Protein AF-A0A8J3BUH8-F1 (afdb_monomer_lite)

Organism: NCBI:txid53372

Radius of gyration: 22.73 Å; chains: 1; bounding box: 64×34×74 Å

Foldseek 3Di:
DDDPPPPPLPDVPPPPLLPVLVVLLVLQLVLLLLLLLPVVPAQLDDPDDPPPPPWFDALDAADPDDPVRSVVSNVVSNVSNVVSVVVVVVCCVVVVDPPLLCLQSVLSSVLSSLNSVLSNQRSGGHHPDSVSNVCSVPPSVVSSVVSNVSSVVSVVVVVVVSDPPPPDDDPPDD

Sequence (174 aa):
MHRDTGFVGLRPGGGRRAAWLVPVAVLLLVAVPVAVWGLVGDLSTYHGAEGDSLGPDRMYPPLDVSPQAARRWVTAAALAAPAAALALLWAVVTSRLDGRWLFVLLPLAAAGALAGFGHRVVTAGVIGANIGGGMVMLVLLPVACLLVAGALTTAAVLLLRGLPSRRSRPLRGP

Structure (mmCIF, N/CA/C/O backbone):
data_AF-A0A8J3BUH8-F1
#
_entry.id   AF-A0A8J3BUH8-F1
#
loop_
_atom_site.group_PDB
_atom_site.id
_atom_site.type_symbol
_atom_site.label_atom_id
_atom_site.label_alt_id
_atom_site.label_comp_id
_atom_site.label_asym_id
_atom_site.label_entity_id
_atom_site.label_seq_id
_atom_site.pdbx_PDB_ins_code
_atom_site.Cartn_x
_atom_site.Cartn_y
_atom_site.Cartn_z
_atom_site.occupancy
_atom_site.B_iso_or_equiv
_atom_site.auth_seq_id
_atom_site.auth_comp_id
_atom_site.auth_asym_id
_atom_site.auth_atom_id
_atom_site.pdbx_PDB_model_num
ATOM 1 N N . MET A 1 1 ? -6.334 -2.270 42.403 1.00 44.62 1 MET A N 1
ATOM 2 C CA . MET A 1 1 ? -6.271 -1.255 41.328 1.00 44.62 1 MET A CA 1
ATOM 3 C C . MET A 1 1 ? -6.537 -1.967 40.000 1.00 44.62 1 MET A C 1
ATOM 5 O O . MET A 1 1 ? -5.619 -2.465 39.364 1.00 44.62 1 MET A O 1
ATOM 9 N N . HIS A 1 2 ? -7.813 -2.167 39.670 1.00 42.81 2 HIS A N 1
ATOM 10 C CA . HIS A 1 2 ? -8.259 -2.997 38.548 1.00 42.81 2 HIS A CA 1
ATOM 11 C C . HIS A 1 2 ? -8.515 -2.060 37.361 1.00 42.81 2 HIS A C 1
ATOM 13 O O . HIS A 1 2 ? -9.436 -1.250 37.403 1.00 42.81 2 HIS A O 1
ATOM 19 N N . ARG A 1 3 ? -7.629 -2.066 36.357 1.00 50.34 3 ARG A N 1
ATOM 20 C CA . ARG A 1 3 ? -7.847 -1.306 35.120 1.00 50.34 3 ARG A CA 1
ATOM 21 C C . ARG A 1 3 ? -8.874 -2.060 34.285 1.00 50.34 3 ARG A C 1
ATOM 23 O O . ARG A 1 3 ? -8.517 -3.001 33.578 1.00 50.34 3 ARG A O 1
ATOM 30 N N . ASP A 1 4 ? -10.118 -1.603 34.354 1.00 44.22 4 ASP A N 1
ATOM 31 C CA . ASP A 1 4 ? -11.131 -1.860 33.337 1.00 44.22 4 ASP A CA 1
ATOM 32 C C . ASP A 1 4 ? -10.624 -1.305 32.002 1.00 44.22 4 ASP A C 1
ATOM 34 O O . ASP A 1 4 ? -10.820 -0.144 31.643 1.00 44.22 4 ASP A O 1
ATOM 38 N N . THR A 1 5 ? -9.921 -2.150 31.253 1.00 47.44 5 THR A N 1
ATOM 39 C CA . THR A 1 5 ? -9.655 -1.925 29.834 1.00 47.44 5 THR A CA 1
ATOM 40 C C . THR A 1 5 ? -10.931 -2.285 29.093 1.00 47.44 5 THR A C 1
ATOM 42 O O . THR A 1 5 ? -11.067 -3.357 28.510 1.00 47.44 5 THR A O 1
ATOM 45 N N . GLY A 1 6 ? -11.911 -1.385 29.201 1.00 39.69 6 GLY A N 1
ATOM 46 C CA . GLY A 1 6 ? -13.162 -1.451 28.466 1.00 39.69 6 GLY A CA 1
ATOM 47 C C . GLY A 1 6 ? -12.854 -1.637 26.989 1.00 39.69 6 GLY A C 1
ATOM 48 O O . GLY A 1 6 ? -12.445 -0.707 26.298 1.00 39.69 6 GLY A O 1
ATOM 49 N N . PHE A 1 7 ? -13.018 -2.872 26.531 1.00 49.09 7 PHE A N 1
ATOM 50 C CA . PHE A 1 7 ? -12.864 -3.262 25.146 1.00 49.09 7 PHE A CA 1
ATOM 51 C C . PHE A 1 7 ? -13.970 -2.546 24.370 1.00 49.09 7 PHE A C 1
ATOM 53 O O . PHE A 1 7 ? -15.126 -2.975 24.359 1.00 49.09 7 PHE A O 1
ATOM 60 N N . VAL A 1 8 ? -13.640 -1.419 23.738 1.00 53.25 8 VAL A N 1
ATOM 61 C CA . VAL A 1 8 ? -14.502 -0.804 22.725 1.00 53.25 8 VAL A CA 1
ATOM 62 C C . VAL A 1 8 ? -14.335 -1.627 21.448 1.00 53.25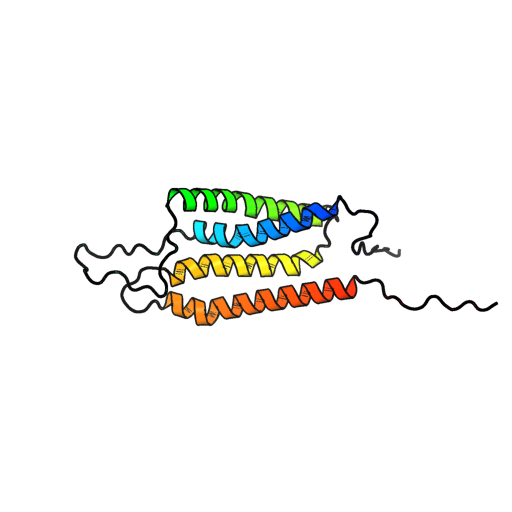 8 VAL A C 1
ATOM 64 O O . VAL A 1 8 ? -13.816 -1.172 20.435 1.00 53.25 8 VAL A O 1
ATOM 67 N N . GLY A 1 9 ? -14.789 -2.881 21.505 1.00 47.53 9 GLY A N 1
ATOM 68 C CA . GLY A 1 9 ? -15.297 -3.537 20.313 1.00 47.53 9 GLY A CA 1
ATOM 69 C C . GLY A 1 9 ? -16.425 -2.653 19.803 1.00 47.53 9 GLY A C 1
ATOM 70 O O . GLY A 1 9 ? -17.295 -2.296 20.595 1.00 47.53 9 GLY A O 1
ATOM 71 N N . LEU A 1 10 ? -16.318 -2.221 18.543 1.00 51.56 10 LEU A N 1
ATOM 72 C CA . LEU A 1 10 ? -17.258 -1.386 17.784 1.00 51.56 10 LEU A CA 1
ATOM 73 C C . LEU A 1 10 ? -18.650 -1.314 18.440 1.00 51.56 10 LEU A C 1
ATOM 75 O O . LEU A 1 10 ? -19.545 -2.097 18.126 1.00 51.56 10 LEU A O 1
ATOM 79 N N . ARG A 1 11 ? -18.825 -0.401 19.409 1.00 44.34 11 ARG A N 1
ATOM 80 C CA . ARG A 1 11 ? -20.088 -0.279 20.142 1.00 44.34 11 ARG A CA 1
ATOM 81 C C . ARG A 1 11 ? -21.130 0.244 19.147 1.00 44.34 11 ARG A C 1
ATOM 83 O O . ARG A 1 11 ? -20.905 1.323 18.589 1.00 44.34 11 ARG A O 1
ATOM 90 N N . PRO A 1 12 ? -22.287 -0.422 18.975 1.00 43.44 12 PRO A N 1
ATOM 91 C CA . PRO A 1 12 ? -23.315 -0.016 18.008 1.00 43.44 12 PRO A CA 1
ATOM 92 C C . PRO A 1 12 ? -23.942 1.374 18.248 1.00 43.44 12 PRO A C 1
ATOM 94 O O . PRO A 1 12 ? -24.787 1.800 17.474 1.00 43.44 12 PRO A O 1
ATOM 97 N N . GLY A 1 13 ? -23.538 2.105 19.295 1.00 42.12 13 GLY A N 1
ATOM 98 C CA . GLY A 1 13 ? -24.031 3.450 19.623 1.00 42.12 13 GLY A CA 1
ATOM 99 C C . GLY A 1 13 ? -23.153 4.624 19.157 1.00 42.12 13 GLY A C 1
ATOM 100 O O . GLY A 1 13 ? -23.522 5.769 19.393 1.00 42.12 13 GLY A O 1
ATOM 101 N N . GLY A 1 14 ? -21.997 4.384 18.518 1.00 45.03 14 GLY A N 1
ATOM 102 C CA . GLY A 1 14 ? -21.031 5.428 18.104 1.00 45.03 14 GLY A CA 1
ATOM 103 C C . GLY A 1 14 ? -20.884 5.633 16.586 1.00 45.03 14 GLY A C 1
ATOM 104 O O . GLY A 1 14 ? -19.891 6.210 16.136 1.00 45.03 14 GLY A O 1
ATOM 105 N N . GLY A 1 15 ? -21.842 5.135 15.795 1.00 49.09 15 GLY A N 1
ATOM 106 C CA . GLY A 1 15 ? -21.681 4.748 14.383 1.00 49.09 15 GLY A CA 1
ATOM 107 C C . GLY A 1 15 ? -21.122 5.783 13.396 1.00 49.09 15 GLY A C 1
ATOM 108 O O . GLY A 1 15 ? -20.566 5.390 12.378 1.00 49.09 15 GLY A O 1
ATOM 109 N N . ARG A 1 16 ? -21.176 7.091 13.681 1.00 56.38 16 ARG A N 1
ATOM 110 C CA . ARG A 1 16 ? -20.623 8.121 12.772 1.00 56.38 16 ARG A CA 1
ATOM 111 C C . ARG A 1 16 ? -19.133 8.407 12.988 1.00 56.38 16 ARG A C 1
ATOM 113 O O . ARG A 1 16 ? -18.462 8.844 12.061 1.00 56.38 16 ARG A O 1
ATOM 120 N N . ARG A 1 17 ? -18.591 8.157 14.189 1.00 58.50 17 ARG A N 1
ATOM 121 C CA . ARG A 1 17 ? -17.205 8.541 14.535 1.00 58.50 17 ARG A CA 1
ATOM 122 C C . ARG A 1 17 ? -16.144 7.548 14.062 1.00 58.50 17 ARG A C 1
ATOM 124 O O . ARG A 1 17 ? -14.990 7.944 13.969 1.00 58.50 17 ARG A O 1
ATOM 131 N N . ALA A 1 18 ? -16.519 6.306 13.755 1.00 67.81 18 ALA A N 1
ATOM 132 C CA . ALA A 1 18 ? -15.610 5.281 13.229 1.00 67.81 18 ALA A CA 1
ATOM 133 C C . ALA A 1 18 ? -15.779 5.036 11.718 1.00 67.81 18 ALA A C 1
ATOM 135 O O . ALA A 1 18 ? -14.889 4.475 11.089 1.00 67.81 18 ALA A O 1
ATOM 136 N N . ALA A 1 19 ? -16.886 5.493 11.117 1.00 79.94 19 ALA A N 1
ATOM 137 C CA . ALA A 1 19 ? -17.186 5.258 9.704 1.00 79.94 19 ALA A CA 1
ATOM 138 C C . ALA A 1 19 ? -16.147 5.868 8.747 1.00 79.94 19 ALA A C 1
ATOM 140 O O . ALA A 1 19 ? -15.902 5.306 7.688 1.00 79.94 19 ALA A O 1
ATOM 141 N N . TRP A 1 20 ? -15.497 6.976 9.128 1.00 86.69 20 TRP A N 1
ATOM 142 C CA . TRP A 1 20 ? -14.451 7.611 8.317 1.00 86.69 20 TRP A CA 1
ATOM 143 C C . TRP A 1 20 ? -13.110 6.856 8.341 1.00 86.69 20 TRP A C 1
ATOM 145 O O . TRP A 1 20 ? -12.289 7.064 7.455 1.00 86.69 20 TRP A O 1
ATOM 155 N N . LEU A 1 21 ? -12.876 5.952 9.301 1.00 92.06 21 LEU A N 1
ATOM 156 C CA . LEU A 1 21 ? -11.610 5.209 9.392 1.00 92.06 21 LEU A CA 1
ATOM 157 C C . LEU A 1 21 ? -11.459 4.184 8.267 1.00 92.06 21 LEU A C 1
ATOM 159 O O . LEU A 1 21 ? -10.355 3.962 7.780 1.00 92.06 21 LEU A O 1
ATOM 163 N N . VAL A 1 22 ? -12.569 3.585 7.831 1.00 93.44 22 VAL A N 1
ATOM 164 C CA . VAL A 1 22 ? -12.584 2.613 6.732 1.00 93.44 22 VAL A CA 1
ATOM 165 C C . VAL A 1 22 ? -12.115 3.239 5.413 1.00 93.44 22 VAL A C 1
ATOM 167 O O . VAL A 1 22 ? -11.144 2.730 4.855 1.00 93.44 22 VAL A O 1
ATOM 170 N N . PRO A 1 23 ? -12.704 4.343 4.907 1.00 95.94 23 PRO A N 1
ATOM 171 C CA . PRO A 1 23 ? -12.224 4.958 3.676 1.00 95.94 23 PRO A CA 1
ATOM 172 C C . PRO A 1 23 ? -10.792 5.492 3.803 1.00 95.94 23 PRO A C 1
ATOM 174 O O . PRO A 1 23 ? -10.069 5.461 2.816 1.00 95.94 23 PRO A O 1
ATOM 177 N N . VAL A 1 24 ? -10.337 5.910 4.992 1.00 96.88 24 VAL A N 1
ATOM 178 C CA . VAL A 1 24 ? -8.927 6.297 5.201 1.00 96.88 24 VAL A CA 1
ATOM 179 C C . VAL A 1 24 ? -7.987 5.095 5.107 1.00 96.88 24 VAL A C 1
ATOM 181 O O . VAL A 1 24 ? -6.942 5.190 4.468 1.00 96.88 24 VAL A O 1
ATOM 184 N N . ALA A 1 25 ? -8.352 3.954 5.693 1.00 96.69 25 ALA A N 1
ATOM 185 C CA . ALA A 1 25 ? -7.589 2.720 5.539 1.00 96.69 25 ALA A CA 1
ATOM 186 C C . ALA A 1 25 ? -7.536 2.282 4.069 1.00 96.69 25 ALA A C 1
ATOM 188 O O . ALA A 1 25 ? -6.458 1.992 3.560 1.00 96.69 25 ALA A O 1
ATOM 189 N N . VAL A 1 26 ? -8.668 2.307 3.360 1.00 97.50 26 VAL A N 1
ATOM 190 C CA . VAL A 1 26 ? -8.716 2.010 1.919 1.00 97.50 26 VAL A CA 1
ATOM 191 C C . VAL A 1 26 ? -7.831 2.976 1.132 1.00 97.50 26 VAL A C 1
ATOM 193 O O . VAL A 1 26 ? -7.037 2.533 0.305 1.00 97.50 26 VAL A O 1
ATOM 196 N N . LEU A 1 27 ? -7.911 4.278 1.420 1.00 98.06 27 LEU A N 1
ATOM 197 C CA . LEU A 1 27 ? -7.081 5.291 0.776 1.00 98.06 27 LEU A CA 1
ATOM 198 C C . LEU A 1 27 ? -5.591 5.001 0.971 1.00 98.06 27 LEU A C 1
ATOM 200 O O . LEU A 1 27 ? -4.845 5.068 0.001 1.00 98.06 27 LEU A O 1
ATOM 204 N N . LEU A 1 28 ? -5.164 4.631 2.184 1.00 98.38 28 LEU A N 1
ATOM 205 C CA . LEU A 1 28 ? -3.781 4.227 2.445 1.00 98.38 28 LEU A CA 1
ATOM 206 C C . LEU A 1 28 ? -3.381 3.033 1.565 1.00 98.38 28 LEU A C 1
ATOM 208 O O . LEU A 1 28 ? -2.361 3.091 0.881 1.00 98.38 28 LEU A O 1
ATOM 212 N N . LEU A 1 29 ? -4.189 1.970 1.559 1.00 98.06 29 LEU A N 1
ATOM 213 C CA . LEU A 1 29 ? -3.875 0.729 0.842 1.00 98.06 29 LEU A CA 1
ATOM 214 C C . LEU A 1 29 ? -3.817 0.909 -0.680 1.00 98.06 29 LEU A C 1
ATOM 216 O O . LEU A 1 29 ? -3.037 0.228 -1.339 1.00 98.06 29 LEU A O 1
ATOM 220 N N . VAL A 1 30 ? -4.600 1.838 -1.234 1.00 98.19 30 VAL A N 1
ATOM 221 C CA . VAL A 1 30 ? -4.570 2.178 -2.665 1.00 98.19 30 VAL A CA 1
ATOM 222 C C . VAL A 1 30 ? -3.448 3.167 -2.991 1.00 98.19 30 VAL A C 1
ATOM 224 O O . VAL A 1 30 ? -2.798 3.043 -4.027 1.00 98.19 30 VAL A O 1
ATOM 227 N N . ALA A 1 31 ? -3.187 4.146 -2.123 1.00 98.38 31 ALA A N 1
ATOM 228 C CA . ALA A 1 31 ? -2.194 5.183 -2.385 1.00 98.38 31 ALA A CA 1
ATOM 229 C C . ALA A 1 31 ? -0.756 4.658 -2.281 1.00 98.38 31 ALA A C 1
ATOM 231 O O . ALA A 1 31 ? 0.087 5.044 -3.085 1.00 98.38 31 ALA A O 1
ATOM 232 N N . VAL A 1 32 ? -0.460 3.767 -1.332 1.00 98.62 32 VAL A N 1
ATOM 233 C CA . VAL A 1 32 ? 0.901 3.245 -1.116 1.00 98.62 32 VAL A CA 1
ATOM 234 C C . VAL A 1 32 ? 1.526 2.596 -2.364 1.00 98.62 32 VAL A C 1
ATOM 236 O O . VAL A 1 32 ? 2.622 3.025 -2.729 1.00 98.62 32 VAL A O 1
ATOM 239 N N . PRO A 1 33 ? 0.894 1.626 -3.060 1.00 98.38 33 PRO A N 1
ATOM 240 C CA . PRO A 1 33 ? 1.486 1.037 -4.263 1.00 98.38 33 PRO A CA 1
ATOM 241 C C . PRO A 1 33 ? 1.778 2.087 -5.340 1.00 98.38 33 PRO A C 1
ATOM 243 O O . PRO A 1 33 ? 2.846 2.056 -5.946 1.00 98.38 33 PRO A O 1
ATOM 246 N N . VAL A 1 34 ? 0.876 3.053 -5.542 1.00 98.12 34 VAL A N 1
ATOM 247 C CA . VAL A 1 34 ? 1.041 4.122 -6.543 1.00 98.12 34 VAL A CA 1
ATOM 248 C C . VAL A 1 34 ? 2.154 5.096 -6.146 1.00 98.12 34 VAL A C 1
ATOM 250 O O . VAL A 1 34 ? 2.960 5.488 -6.990 1.00 98.12 34 VAL A O 1
ATOM 253 N N . ALA A 1 35 ? 2.236 5.467 -4.868 1.00 98.12 35 ALA A N 1
ATOM 254 C CA . ALA A 1 35 ? 3.279 6.347 -4.352 1.00 98.12 35 ALA A CA 1
ATOM 255 C C . ALA A 1 35 ? 4.664 5.703 -4.492 1.00 98.12 35 ALA A C 1
ATOM 257 O O . ALA A 1 35 ? 5.588 6.350 -4.977 1.00 98.12 35 ALA A O 1
ATOM 258 N N . VAL A 1 36 ? 4.799 4.420 -4.139 1.00 98.12 36 VAL A N 1
ATOM 259 C CA . VAL A 1 36 ? 6.059 3.677 -4.290 1.00 98.12 36 VAL A CA 1
ATOM 260 C C . VAL A 1 36 ? 6.412 3.486 -5.764 1.00 98.12 36 VAL A C 1
ATOM 262 O O . VAL A 1 36 ? 7.551 3.730 -6.149 1.00 98.12 36 VAL A O 1
ATOM 265 N N . TRP A 1 37 ? 5.440 3.138 -6.610 1.00 97.38 37 TRP A N 1
ATOM 266 C CA . TRP A 1 37 ? 5.634 3.059 -8.061 1.00 97.38 37 TRP A CA 1
ATOM 267 C C . TRP A 1 37 ? 6.132 4.385 -8.655 1.00 97.38 37 TRP A C 1
ATOM 269 O O . TRP A 1 37 ? 6.983 4.393 -9.547 1.00 97.38 37 TRP A O 1
ATOM 279 N N . GLY A 1 38 ? 5.622 5.515 -8.165 1.00 95.94 38 GLY A N 1
ATOM 280 C CA . GLY A 1 38 ? 6.083 6.846 -8.550 1.00 95.94 38 GLY A CA 1
ATOM 281 C C . GLY A 1 38 ? 7.476 7.182 -8.020 1.00 95.94 38 GLY A C 1
ATOM 282 O O . GLY A 1 38 ? 8.291 7.705 -8.773 1.00 95.94 38 GLY A O 1
ATOM 283 N N . LEU A 1 39 ?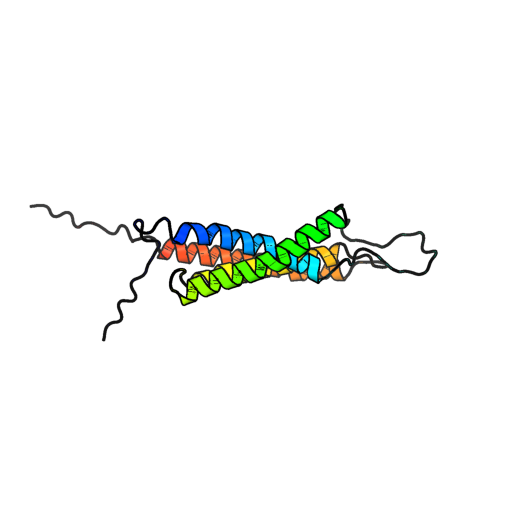 7.755 6.845 -6.758 1.00 96.69 39 LEU A N 1
ATOM 284 C CA . LEU A 1 39 ? 9.032 7.104 -6.085 1.00 96.69 39 LEU A CA 1
ATOM 285 C C . LEU A 1 39 ? 10.197 6.345 -6.727 1.00 96.69 39 LEU A C 1
ATOM 287 O O . LEU A 1 39 ? 11.286 6.894 -6.848 1.00 96.69 39 LEU A O 1
ATOM 291 N N . VAL A 1 40 ? 9.963 5.099 -7.148 1.00 96.44 40 VAL A N 1
ATOM 292 C CA . VAL A 1 40 ? 10.960 4.298 -7.878 1.00 96.44 40 VAL A CA 1
ATOM 293 C C . VAL A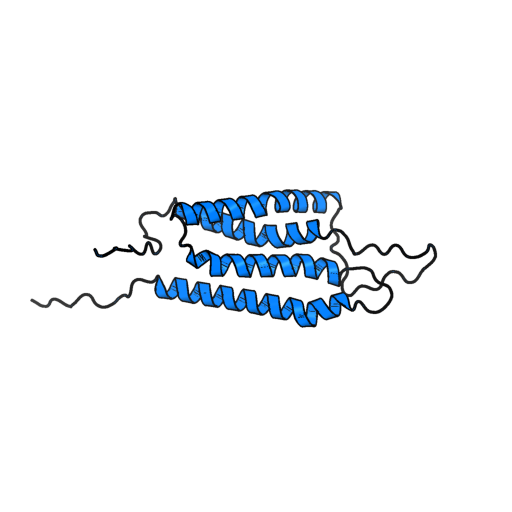 1 40 ? 11.274 4.913 -9.248 1.00 96.44 40 VAL A C 1
ATOM 295 O O . VAL A 1 40 ? 12.392 4.776 -9.734 1.00 96.44 40 VAL A O 1
ATOM 298 N N . GLY A 1 41 ? 10.316 5.624 -9.850 1.00 92.25 41 GLY A N 1
ATOM 299 C CA . GLY A 1 41 ? 10.486 6.254 -11.156 1.00 92.25 41 GLY A CA 1
ATOM 300 C C . GLY A 1 41 ? 10.373 5.272 -12.322 1.00 92.25 41 GLY A C 1
ATOM 301 O O . GLY A 1 41 ? 10.081 4.089 -12.149 1.00 92.25 41 GLY A O 1
ATOM 302 N N . ASP A 1 42 ? 10.535 5.785 -13.540 1.00 90.31 42 ASP A N 1
ATOM 303 C CA . ASP A 1 42 ? 10.465 4.968 -14.748 1.00 90.31 42 ASP A CA 1
ATOM 304 C C . ASP A 1 42 ? 11.774 4.210 -14.985 1.00 90.31 42 ASP A C 1
ATOM 306 O O . ASP A 1 42 ? 12.829 4.815 -15.135 1.00 90.31 42 ASP A O 1
ATOM 310 N N . LEU A 1 43 ? 11.681 2.880 -15.011 1.00 88.44 43 LEU A N 1
ATOM 311 C CA . LEU A 1 43 ? 12.788 1.970 -15.315 1.00 88.44 43 LEU A CA 1
ATOM 312 C C . LEU A 1 43 ? 12.638 1.329 -16.705 1.00 88.44 43 LEU A C 1
ATOM 314 O O . LEU A 1 43 ? 13.464 0.511 -17.102 1.00 88.44 43 LEU A O 1
ATOM 318 N N . SER A 1 44 ? 11.555 1.630 -17.428 1.00 84.00 44 SER A N 1
ATOM 319 C CA . SER A 1 44 ? 11.207 0.964 -18.691 1.00 84.00 44 SER A CA 1
ATOM 320 C C . SER A 1 44 ? 11.979 1.498 -19.902 1.00 84.00 44 SER A C 1
ATOM 322 O O . SER A 1 44 ? 12.028 0.833 -20.948 1.00 84.00 44 SER A O 1
ATOM 324 N N . THR A 1 45 ? 12.588 2.679 -19.759 1.00 77.25 45 THR A N 1
ATOM 325 C CA . THR A 1 45 ? 13.468 3.305 -20.745 1.00 77.25 45 THR A CA 1
ATOM 326 C C . THR A 1 45 ? 14.887 2.776 -20.583 1.00 77.25 45 THR A C 1
ATOM 328 O O . THR A 1 45 ? 15.557 3.041 -19.588 1.00 77.25 45 THR A O 1
ATOM 331 N N . TYR A 1 46 ? 15.352 2.039 -21.584 1.00 68.81 46 TYR A N 1
ATOM 332 C CA . TYR A 1 46 ? 16.741 1.621 -21.687 1.00 68.81 46 TYR A CA 1
ATOM 333 C C . TYR A 1 46 ? 17.524 2.664 -22.498 1.00 68.81 46 TYR A C 1
ATOM 335 O O . TYR A 1 46 ? 17.145 2.972 -23.626 1.00 68.81 46 TYR A O 1
ATOM 343 N N . HIS A 1 47 ? 18.597 3.217 -21.925 1.00 62.09 47 HIS A N 1
ATOM 344 C CA . HIS A 1 47 ? 19.493 4.182 -22.581 1.00 62.09 47 HIS A CA 1
ATOM 345 C C . HIS A 1 47 ? 20.752 3.485 -23.123 1.00 62.09 47 HIS A C 1
ATOM 347 O O . HIS A 1 47 ? 21.872 3.819 -22.740 1.00 62.09 47 HIS A O 1
ATOM 353 N N . GLY A 1 48 ? 20.566 2.460 -23.955 1.00 59.75 48 GLY A N 1
ATOM 354 C CA . GLY A 1 48 ? 21.668 1.825 -24.682 1.00 59.75 48 GLY A CA 1
ATOM 355 C C . GLY A 1 48 ? 22.257 2.720 -25.764 1.00 59.75 48 GLY A C 1
ATOM 356 O O . GLY A 1 48 ? 21.674 3.746 -26.114 1.00 59.75 48 GLY A O 1
ATOM 357 N N . ALA A 1 49 ? 23.414 2.317 -26.295 1.00 56.09 49 ALA A N 1
ATOM 358 C CA . ALA A 1 49 ? 24.087 3.019 -27.383 1.00 56.09 49 ALA A CA 1
ATOM 359 C C . ALA A 1 49 ? 23.138 3.231 -28.578 1.00 56.09 49 ALA A C 1
ATOM 361 O O . ALA A 1 49 ? 22.407 2.318 -28.971 1.00 56.09 49 ALA A O 1
ATOM 362 N N . GLU A 1 50 ? 23.152 4.442 -29.146 1.00 50.66 50 GLU A N 1
ATOM 363 C CA . GLU A 1 50 ? 22.408 4.784 -30.361 1.00 50.66 50 GLU A CA 1
ATOM 364 C C . GLU A 1 50 ? 22.723 3.758 -31.463 1.00 50.66 50 GLU A C 1
ATOM 366 O O . GLU A 1 50 ? 23.847 3.696 -31.957 1.00 50.66 50 GLU A O 1
ATOM 371 N N . GLY A 1 51 ? 21.744 2.921 -31.823 1.00 54.12 51 GLY A N 1
ATOM 372 C CA . GLY A 1 51 ? 21.888 1.914 -32.882 1.00 54.12 51 GLY A CA 1
ATOM 373 C C . GLY A 1 51 ? 21.456 0.495 -32.514 1.00 54.12 51 GLY A C 1
ATOM 374 O O . GLY A 1 51 ? 21.369 -0.346 -33.410 1.00 54.12 51 GLY A O 1
ATOM 375 N N . ASP A 1 52 ? 21.140 0.216 -31.246 1.00 57.72 52 ASP A N 1
ATOM 376 C CA . ASP A 1 52 ? 20.662 -1.112 -30.854 1.00 57.72 52 ASP A CA 1
ATOM 377 C C . ASP A 1 52 ? 19.191 -1.315 -31.271 1.00 57.72 52 ASP A C 1
ATOM 379 O O . ASP A 1 52 ? 18.246 -0.819 -30.654 1.00 57.72 52 ASP A O 1
ATOM 383 N N . SER A 1 53 ? 19.004 -1.994 -32.402 1.00 55.59 53 SER A N 1
ATOM 384 C CA . SER A 1 53 ? 17.714 -2.167 -33.088 1.00 55.59 53 SER A CA 1
ATOM 385 C C . SER A 1 53 ? 16.804 -3.225 -32.455 1.00 55.59 53 SER A C 1
ATOM 387 O O . SER A 1 53 ? 15.644 -3.345 -32.848 1.00 55.59 53 SER A O 1
ATOM 389 N N . LEU A 1 54 ? 17.303 -3.976 -31.469 1.00 60.69 54 LEU A N 1
ATOM 390 C CA . LEU A 1 54 ? 16.583 -5.094 -30.853 1.00 60.69 54 LEU A CA 1
ATOM 391 C C . LEU A 1 54 ? 15.562 -4.662 -29.789 1.00 60.69 54 LEU A C 1
ATOM 393 O O . LEU A 1 54 ? 14.673 -5.438 -29.449 1.00 60.69 54 LEU A O 1
ATOM 397 N N . GLY A 1 55 ? 15.615 -3.408 -29.330 1.00 63.75 55 GLY A N 1
ATOM 398 C CA . GLY A 1 55 ? 14.765 -2.924 -28.243 1.00 63.75 55 GLY A CA 1
ATOM 399 C C . GLY A 1 55 ? 15.099 -3.597 -26.900 1.00 63.75 55 GLY A C 1
ATOM 400 O O . GLY A 1 55 ? 15.751 -4.634 -26.854 1.00 63.75 55 GLY A O 1
ATOM 401 N N . PRO A 1 56 ? 14.708 -3.001 -25.765 1.00 72.75 56 PRO A N 1
ATOM 402 C CA . PRO A 1 56 ? 15.018 -3.583 -24.466 1.00 72.75 56 PRO A CA 1
ATOM 403 C C . PRO A 1 56 ? 14.169 -4.819 -24.168 1.00 72.75 56 PRO A C 1
ATOM 405 O O . PRO A 1 56 ? 12.947 -4.808 -24.363 1.00 72.75 56 PRO A O 1
ATOM 408 N N . ASP A 1 57 ? 14.810 -5.827 -23.585 1.00 78.44 57 ASP A N 1
ATOM 409 C CA . ASP A 1 57 ? 14.152 -7.015 -23.068 1.00 78.44 57 ASP A CA 1
ATOM 410 C C . ASP A 1 57 ? 13.380 -6.658 -21.794 1.00 78.44 57 ASP A C 1
ATOM 412 O O . ASP A 1 57 ? 13.907 -6.067 -20.843 1.00 78.44 57 ASP A O 1
ATOM 416 N N . ARG A 1 58 ? 12.090 -7.003 -21.778 1.00 80.56 58 ARG A N 1
ATOM 417 C CA . ARG A 1 58 ? 11.177 -6.754 -20.655 1.00 80.56 58 ARG A CA 1
ATOM 418 C C . ARG A 1 58 ? 10.425 -8.030 -20.318 1.00 80.56 58 ARG A C 1
ATOM 420 O O . ARG A 1 58 ? 10.054 -8.786 -21.210 1.00 80.56 58 ARG A O 1
ATOM 427 N N . MET A 1 59 ? 10.145 -8.240 -19.031 1.00 85.25 59 MET A N 1
ATOM 428 C CA . MET A 1 59 ? 9.314 -9.372 -18.609 1.00 85.25 59 MET A CA 1
ATOM 429 C C . MET A 1 59 ? 7.830 -9.095 -18.879 1.00 85.25 59 MET A C 1
ATOM 431 O O . MET A 1 59 ? 7.110 -9.982 -19.324 1.00 85.25 59 MET A O 1
ATOM 435 N N . TYR A 1 60 ? 7.392 -7.855 -18.639 1.00 86.19 60 TYR A N 1
ATOM 436 C CA . TYR A 1 60 ? 6.049 -7.373 -18.964 1.00 86.19 60 TYR A CA 1
ATOM 437 C C . TYR A 1 60 ? 6.109 -5.981 -19.606 1.00 86.19 60 TYR A C 1
ATOM 439 O O . TYR A 1 60 ? 7.015 -5.201 -19.288 1.00 86.19 60 TYR A O 1
ATOM 447 N N . PRO A 1 61 ? 5.148 -5.635 -20.482 1.00 85.12 61 PRO A N 1
ATOM 448 C CA . PRO A 1 61 ? 5.045 -4.285 -21.020 1.00 85.12 61 PRO A CA 1
ATOM 449 C C . PRO A 1 61 ? 4.698 -3.274 -19.909 1.00 85.12 61 PRO A C 1
ATOM 451 O O . PRO A 1 61 ? 3.938 -3.608 -18.995 1.00 85.12 61 PRO A O 1
ATOM 454 N N . PRO A 1 62 ? 5.234 -2.038 -19.963 1.00 86.81 62 PRO A N 1
ATOM 455 C CA . PRO A 1 62 ? 4.832 -0.979 -19.045 1.00 86.81 62 PRO A CA 1
ATOM 456 C C . PRO A 1 62 ? 3.363 -0.595 -19.266 1.00 86.81 62 PR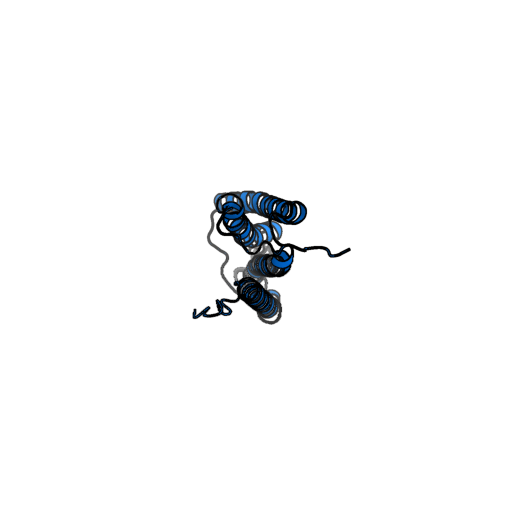O A C 1
ATOM 458 O O . PRO A 1 62 ? 2.817 -0.755 -20.355 1.00 86.81 62 PRO A O 1
ATOM 461 N N . LEU A 1 63 ? 2.730 -0.063 -18.220 1.00 87.12 63 LEU A N 1
ATOM 462 C CA . LEU A 1 63 ? 1.380 0.487 -18.311 1.00 87.12 63 LEU A CA 1
ATOM 463 C C . LEU A 1 63 ? 1.343 1.632 -19.331 1.00 87.12 63 LEU A C 1
ATOM 465 O O . LEU A 1 63 ? 2.108 2.591 -19.211 1.00 87.12 63 LEU A O 1
ATOM 469 N N . ASP A 1 64 ? 0.415 1.551 -20.284 1.00 88.19 64 ASP A N 1
ATOM 470 C CA . ASP A 1 64 ? 0.154 2.627 -21.238 1.00 88.19 64 ASP A CA 1
ATOM 471 C C . ASP A 1 64 ? -0.668 3.729 -20.560 1.00 88.19 64 ASP A C 1
ATOM 473 O O . ASP A 1 64 ? -1.901 3.719 -20.526 1.00 88.19 64 ASP A O 1
ATOM 477 N N . VAL A 1 65 ? 0.040 4.649 -19.908 1.00 87.75 65 VAL A N 1
ATOM 478 C CA . VAL A 1 65 ? -0.548 5.800 -19.226 1.00 87.75 65 VAL A CA 1
ATOM 479 C C . VAL A 1 65 ? 0.146 7.055 -19.709 1.00 87.75 65 VAL A C 1
ATOM 481 O O . VAL A 1 65 ? 1.375 7.140 -19.709 1.00 87.75 65 VAL A O 1
ATOM 484 N N . SER A 1 66 ? -0.634 8.081 -20.054 1.00 92.12 66 SER A N 1
ATOM 485 C CA . SER A 1 66 ? -0.042 9.355 -20.449 1.00 92.12 66 SER A CA 1
ATOM 486 C C . SER A 1 66 ? 0.834 9.916 -19.314 1.00 92.12 66 SER A C 1
ATOM 488 O O . SER A 1 66 ? 0.448 9.845 -18.137 1.00 92.12 66 SER A O 1
ATOM 490 N N . PRO A 1 67 ? 1.981 10.552 -19.621 1.00 90.56 67 PRO A N 1
ATOM 491 C CA . PRO A 1 67 ? 2.868 11.098 -18.592 1.00 90.56 67 PRO A CA 1
ATOM 492 C C . PRO A 1 67 ? 2.166 12.094 -17.662 1.00 90.56 67 PRO A C 1
ATOM 494 O O . PRO A 1 67 ? 2.500 12.211 -16.484 1.00 90.56 67 PRO A O 1
ATOM 497 N N . GLN A 1 68 ? 1.171 12.822 -18.177 1.00 93.94 68 GLN A N 1
ATOM 498 C CA . GLN A 1 68 ? 0.391 13.765 -17.382 1.00 93.94 68 GLN A CA 1
ATOM 499 C C . GLN A 1 68 ? -0.554 13.054 -16.401 1.00 93.94 68 GLN A C 1
ATOM 501 O O . GLN A 1 68 ? -0.656 13.490 -15.253 1.00 93.94 68 GLN A O 1
ATOM 506 N N . ALA A 1 69 ? -1.210 11.965 -16.817 1.00 93.31 69 ALA A N 1
ATOM 507 C CA . ALA A 1 69 ? -2.050 11.160 -15.932 1.00 93.31 69 ALA A CA 1
ATOM 508 C C . ALA A 1 69 ? -1.211 10.478 -14.842 1.00 93.31 69 ALA A C 1
ATOM 510 O O . ALA A 1 69 ? -1.531 10.612 -13.660 1.00 93.31 69 ALA A O 1
ATOM 511 N N . ALA A 1 70 ? -0.087 9.862 -15.224 1.00 93.56 70 ALA A N 1
ATOM 512 C CA . ALA A 1 70 ? 0.846 9.238 -14.289 1.00 93.56 70 ALA A CA 1
ATOM 513 C C . ALA A 1 70 ? 1.340 10.237 -13.229 1.00 93.56 70 ALA A C 1
ATOM 515 O O . ALA A 1 70 ? 1.273 9.950 -12.033 1.00 93.56 70 ALA A O 1
ATOM 516 N N . ARG A 1 71 ? 1.747 11.448 -13.642 1.00 94.94 71 ARG A N 1
ATOM 517 C CA . ARG A 1 71 ? 2.147 12.515 -12.709 1.00 94.94 71 ARG A CA 1
ATOM 518 C C . ARG A 1 71 ? 1.036 12.868 -11.723 1.00 94.94 71 ARG A C 1
ATOM 520 O O . ARG A 1 71 ? 1.299 12.928 -10.529 1.00 94.94 71 ARG A O 1
ATOM 527 N N . ARG A 1 72 ? -0.203 13.059 -12.189 1.00 96.81 72 ARG A N 1
ATOM 528 C CA . ARG A 1 72 ? -1.339 13.396 -11.309 1.00 96.81 72 ARG A CA 1
ATOM 529 C C . ARG A 1 72 ? -1.601 12.309 -10.271 1.00 96.81 72 ARG A C 1
ATOM 531 O O . ARG A 1 72 ? -1.777 12.632 -9.099 1.00 96.81 72 ARG A O 1
ATOM 538 N N . TRP A 1 73 ? -1.611 11.042 -10.683 1.00 96.38 73 TRP A N 1
ATOM 539 C CA . TRP A 1 73 ? -1.837 9.918 -9.770 1.00 96.38 73 TRP A CA 1
ATOM 540 C C . TRP A 1 73 ? -0.716 9.779 -8.749 1.00 96.38 73 TRP A C 1
ATOM 542 O O . TRP A 1 73 ? -1.001 9.631 -7.564 1.00 96.38 73 TRP A O 1
ATOM 552 N N . VAL A 1 74 ? 0.541 9.896 -9.183 1.00 97.06 74 VAL A N 1
ATOM 553 C CA . VAL A 1 74 ? 1.701 9.843 -8.286 1.00 97.06 74 VAL A CA 1
ATOM 554 C C . VAL A 1 74 ? 1.676 10.999 -7.294 1.00 97.06 74 VAL A C 1
ATOM 556 O O . VAL A 1 74 ? 1.829 10.758 -6.102 1.00 97.06 74 VAL A O 1
ATOM 559 N N . THR A 1 75 ? 1.423 12.236 -7.735 1.00 97.50 75 THR A N 1
ATOM 560 C CA . THR A 1 75 ? 1.317 13.388 -6.826 1.00 97.50 75 THR A CA 1
ATOM 561 C C . THR A 1 75 ? 0.180 13.204 -5.823 1.00 97.50 75 THR A C 1
ATOM 563 O O . THR A 1 75 ? 0.381 13.408 -4.627 1.00 97.50 75 THR A O 1
ATOM 566 N N . ALA A 1 76 ? -1.000 12.775 -6.280 1.00 98.00 76 ALA A N 1
ATOM 567 C CA . ALA A 1 76 ? -2.133 12.522 -5.394 1.00 98.00 76 ALA A CA 1
ATOM 568 C C . ALA A 1 76 ? -1.816 11.418 -4.373 1.00 98.00 76 ALA A C 1
ATOM 570 O O . ALA A 1 76 ? -2.062 11.595 -3.182 1.00 98.00 76 ALA A O 1
ATOM 571 N N . ALA A 1 77 ? -1.218 10.310 -4.814 1.00 98.00 77 ALA A N 1
ATOM 572 C CA . ALA A 1 77 ? -0.843 9.191 -3.958 1.00 98.00 77 ALA A CA 1
ATOM 573 C C . ALA A 1 77 ? 0.260 9.558 -2.952 1.00 98.00 77 ALA A C 1
ATOM 575 O O . ALA A 1 77 ? 0.162 9.196 -1.779 1.00 98.00 77 ALA A O 1
ATOM 576 N N . ALA A 1 78 ? 1.270 10.318 -3.384 1.00 97.56 78 ALA A N 1
ATOM 577 C CA . ALA A 1 78 ? 2.374 10.779 -2.546 1.00 97.56 78 ALA A CA 1
ATOM 578 C C . ALA A 1 78 ? 1.907 11.689 -1.400 1.00 97.56 78 ALA A C 1
ATOM 580 O O . ALA A 1 78 ? 2.532 11.701 -0.344 1.00 97.56 78 ALA A O 1
ATOM 581 N N . LEU A 1 79 ? 0.798 12.415 -1.581 1.00 98.25 79 LEU A N 1
ATOM 582 C CA . LEU A 1 79 ? 0.164 13.208 -0.524 1.00 98.25 79 LEU A CA 1
ATOM 583 C C . LEU A 1 79 ? -0.835 12.381 0.300 1.00 98.25 79 LEU A C 1
ATOM 585 O O . LEU A 1 79 ? -0.864 12.477 1.528 1.00 98.25 79 LEU A O 1
ATOM 589 N N . ALA A 1 80 ? -1.645 11.550 -0.358 1.00 98.19 80 ALA A N 1
ATOM 590 C CA . ALA A 1 80 ? -2.702 10.777 0.287 1.00 98.19 80 ALA A CA 1
ATOM 591 C C . ALA A 1 80 ? -2.163 9.692 1.228 1.00 98.19 80 ALA A C 1
ATOM 593 O O . ALA A 1 80 ? -2.708 9.517 2.317 1.00 98.19 80 ALA A O 1
ATOM 594 N N . ALA A 1 81 ? -1.093 8.986 0.848 1.00 98.31 81 ALA A N 1
ATOM 595 C CA . ALA A 1 81 ? -0.506 7.925 1.664 1.00 98.31 81 ALA A CA 1
ATOM 596 C C . ALA A 1 81 ? -0.027 8.421 3.047 1.00 98.31 81 ALA A C 1
ATOM 598 O O . ALA A 1 81 ? -0.503 7.884 4.053 1.00 98.31 81 ALA A O 1
ATOM 599 N N . PRO A 1 82 ? 0.839 9.453 3.160 1.00 98.25 82 PRO A N 1
ATOM 600 C CA . PRO A 1 82 ? 1.256 9.959 4.466 1.00 98.25 82 PRO A CA 1
ATOM 601 C C . PRO A 1 82 ? 0.094 10.595 5.235 1.00 98.25 82 PRO A C 1
ATOM 603 O O . PRO A 1 82 ? -0.016 10.372 6.439 1.00 98.25 82 PRO A O 1
ATOM 606 N N . ALA A 1 83 ? -0.814 11.320 4.571 1.00 98.25 83 ALA A N 1
ATOM 607 C CA . ALA A 1 83 ? -1.980 11.903 5.236 1.00 98.25 83 ALA A CA 1
ATOM 608 C C . ALA A 1 83 ? -2.884 10.826 5.864 1.00 98.25 83 ALA A C 1
ATOM 610 O O . ALA A 1 83 ? -3.285 10.949 7.024 1.00 98.25 83 ALA A O 1
ATOM 611 N N . ALA A 1 84 ? -3.161 9.742 5.134 1.00 98.00 84 ALA A N 1
ATOM 612 C CA . ALA A 1 84 ? -3.949 8.622 5.634 1.00 98.00 84 ALA A CA 1
ATOM 613 C C . ALA A 1 84 ? -3.232 7.881 6.774 1.00 98.00 84 ALA A C 1
ATOM 615 O O . ALA A 1 84 ? -3.853 7.582 7.795 1.00 98.00 84 ALA A O 1
ATOM 616 N N . ALA A 1 85 ? -1.923 7.642 6.645 1.00 97.88 85 ALA A N 1
ATOM 617 C CA . ALA A 1 85 ? -1.123 7.021 7.699 1.00 97.88 85 ALA A CA 1
ATOM 618 C C . ALA A 1 85 ? -1.150 7.851 8.994 1.00 97.88 85 ALA A C 1
ATOM 620 O O . ALA A 1 85 ? -1.446 7.316 10.063 1.00 97.88 85 ALA A O 1
ATOM 621 N N . LEU A 1 86 ? -0.921 9.164 8.897 1.00 98.31 86 LEU A N 1
ATOM 622 C CA . LEU A 1 86 ? -0.970 10.081 10.037 1.00 98.31 86 LEU A CA 1
ATOM 623 C C . LEU A 1 86 ? -2.362 10.127 10.674 1.00 98.31 86 LEU A C 1
ATOM 625 O O . LEU A 1 86 ? -2.470 10.101 11.898 1.00 98.31 86 LEU A O 1
ATOM 629 N N . ALA A 1 87 ? -3.428 10.137 9.872 1.00 97.00 87 ALA A N 1
ATOM 630 C CA . ALA A 1 87 ? -4.795 10.125 10.384 1.00 97.00 87 ALA A CA 1
ATOM 631 C C . ALA A 1 87 ? -5.121 8.832 11.155 1.00 97.00 87 ALA A C 1
ATOM 633 O O . ALA A 1 87 ? -5.762 8.889 12.208 1.00 97.00 87 ALA A O 1
ATOM 634 N N . LEU A 1 88 ? -4.653 7.673 10.676 1.00 95.94 88 LEU A N 1
ATOM 635 C CA . LEU A 1 88 ? -4.827 6.387 11.364 1.00 95.94 88 LEU A CA 1
ATOM 636 C C . LEU A 1 88 ? -3.974 6.302 12.634 1.00 95.94 88 LEU A C 1
ATOM 638 O O . LEU A 1 88 ? -4.474 5.857 13.665 1.00 95.94 88 LEU A O 1
ATOM 642 N N . LEU A 1 89 ? -2.729 6.783 12.603 1.00 96.88 89 LEU A N 1
ATOM 643 C CA . LEU A 1 89 ? -1.880 6.864 13.797 1.00 96.88 89 LEU A CA 1
ATOM 644 C C . LEU A 1 89 ? -2.490 7.793 14.849 1.00 96.88 89 LEU A C 1
ATOM 646 O O . LEU A 1 89 ? -2.580 7.427 16.020 1.00 96.88 89 LEU A O 1
ATOM 650 N N . TRP A 1 90 ? -2.986 8.958 14.435 1.00 96.56 90 TRP A N 1
ATOM 651 C CA . TRP A 1 90 ? -3.708 9.867 15.318 1.00 96.56 90 TRP A CA 1
ATOM 652 C C . TRP A 1 90 ? -4.964 9.210 15.902 1.00 96.56 90 TRP A C 1
ATOM 654 O O . TRP A 1 90 ? -5.249 9.367 17.092 1.00 96.56 90 TRP A O 1
ATOM 664 N N . ALA A 1 91 ? -5.694 8.420 15.110 1.00 93.50 91 ALA A N 1
ATOM 665 C CA . ALA A 1 91 ? -6.828 7.651 15.608 1.00 93.50 91 ALA A CA 1
ATOM 666 C C . ALA A 1 91 ? -6.410 6.606 16.657 1.00 93.50 91 ALA A C 1
ATOM 668 O O . ALA A 1 91 ? -7.136 6.424 17.632 1.00 93.50 91 ALA A O 1
ATOM 669 N N . VAL A 1 92 ? -5.244 5.968 16.521 1.00 93.12 92 VAL A N 1
ATOM 670 C CA . VAL A 1 92 ? -4.703 5.059 17.550 1.00 93.12 92 VAL A CA 1
ATOM 671 C C . VAL A 1 92 ? -4.336 5.821 18.823 1.00 93.12 92 VAL A C 1
ATOM 673 O O . VAL A 1 92 ? -4.781 5.451 19.908 1.00 93.12 92 VAL A O 1
ATOM 676 N N . VAL A 1 93 ? -3.592 6.924 18.703 1.00 96.19 93 VAL A N 1
ATOM 677 C CA . VAL A 1 93 ? -3.155 7.737 19.854 1.00 96.19 93 VAL A CA 1
ATOM 678 C C . VAL A 1 93 ? -4.348 8.323 20.615 1.00 96.19 93 VAL A C 1
ATOM 680 O O . VAL A 1 93 ? -4.356 8.353 21.843 1.00 96.19 93 VAL A O 1
ATOM 683 N N . THR A 1 94 ? -5.400 8.729 19.904 1.00 92.81 94 THR A N 1
ATOM 684 C CA . THR A 1 94 ? -6.641 9.245 20.508 1.00 92.81 94 THR A CA 1
ATOM 685 C C . THR A 1 94 ? -7.631 8.150 20.919 1.00 92.81 94 THR A C 1
ATOM 687 O O . THR A 1 94 ? -8.774 8.460 21.261 1.00 92.81 94 THR A O 1
ATOM 690 N N . SER A 1 95 ? -7.218 6.875 20.894 1.00 89.38 95 SER A N 1
ATOM 691 C CA . SER A 1 95 ? -8.048 5.706 21.239 1.00 89.38 95 SER A CA 1
ATOM 692 C C . SER A 1 95 ? -9.352 5.597 20.429 1.00 89.38 95 SER A C 1
ATOM 694 O O . SER A 1 95 ? -10.337 5.012 20.878 1.00 89.38 95 SER A O 1
ATOM 696 N N . ARG A 1 96 ? -9.373 6.170 19.220 1.00 88.38 96 ARG A N 1
ATOM 697 C CA . ARG A 1 96 ? -10.464 6.049 18.238 1.00 88.38 96 ARG A CA 1
ATOM 698 C C . ARG A 1 96 ? -10.328 4.799 17.365 1.00 88.38 96 ARG A C 1
ATOM 700 O O . ARG A 1 96 ? -11.325 4.356 16.801 1.00 88.38 96 ARG A O 1
ATOM 707 N N . LEU A 1 97 ? -9.118 4.251 17.257 1.00 88.88 97 LEU A N 1
ATOM 708 C CA . LEU A 1 97 ? -8.792 2.993 16.588 1.00 88.88 97 LEU A CA 1
ATOM 709 C C . LEU A 1 97 ? -8.018 2.102 17.568 1.00 88.88 97 LEU A C 1
ATOM 711 O O . LEU A 1 97 ? -7.067 2.560 18.196 1.00 88.88 97 LEU A O 1
ATOM 715 N N . ASP A 1 98 ? -8.405 0.832 17.697 1.00 90.25 98 ASP A N 1
ATOM 716 C CA . ASP A 1 98 ? -7.614 -0.141 18.459 1.00 90.25 98 ASP A CA 1
ATOM 717 C C . ASP A 1 98 ? -6.261 -0.340 17.757 1.00 90.25 98 ASP A C 1
ATOM 719 O O . ASP A 1 98 ? -6.210 -0.730 16.588 1.00 90.25 98 ASP A O 1
ATOM 723 N N . GLY A 1 99 ? -5.164 -0.080 18.476 1.00 91.12 99 GLY A N 1
ATOM 724 C CA . GLY A 1 99 ? -3.799 -0.197 17.961 1.00 91.12 99 GLY A CA 1
ATOM 725 C C . GLY A 1 99 ? -3.463 -1.581 17.404 1.00 91.12 99 GLY A C 1
ATOM 726 O O . GLY A 1 99 ? -2.575 -1.698 16.563 1.00 91.12 99 GLY A O 1
ATOM 727 N N . ARG A 1 100 ? -4.209 -2.629 17.777 1.00 93.62 100 ARG A N 1
ATOM 728 C CA . ARG A 1 100 ? -4.062 -3.968 17.188 1.00 93.62 100 ARG A CA 1
ATOM 729 C C . ARG A 1 100 ? -4.353 -4.000 15.686 1.00 93.62 100 ARG A C 1
ATOM 731 O O . ARG A 1 100 ? -3.785 -4.836 14.989 1.00 93.62 100 ARG A O 1
ATOM 738 N N . TRP A 1 101 ? -5.169 -3.080 15.166 1.00 93.50 101 TRP A N 1
ATOM 739 C CA . TRP A 1 101 ? -5.405 -2.960 13.723 1.00 93.50 101 TRP A CA 1
ATOM 740 C C . TRP A 1 101 ? -4.160 -2.524 12.945 1.00 93.50 101 TRP A C 1
ATOM 742 O O . TRP A 1 101 ? -4.088 -2.775 11.743 1.00 93.50 101 TRP A O 1
ATOM 752 N N . LEU A 1 102 ? -3.140 -1.957 13.601 1.00 95.38 102 LEU A N 1
ATOM 753 C CA . LEU A 1 102 ? -1.858 -1.676 12.947 1.00 95.38 102 LEU A CA 1
ATOM 754 C C . LEU A 1 102 ? -1.160 -2.961 12.477 1.00 95.38 102 LEU A C 1
ATOM 756 O O . LEU A 1 102 ? -0.526 -2.941 11.427 1.00 95.38 102 LEU A O 1
ATOM 760 N N . PHE A 1 103 ? -1.352 -4.093 13.166 1.00 96.31 103 PHE A N 1
ATOM 761 C CA . PHE A 1 103 ? -0.841 -5.398 12.720 1.00 96.31 103 PHE A CA 1
ATOM 762 C C . PHE A 1 103 ? -1.546 -5.937 11.466 1.00 96.31 103 PHE A C 1
ATOM 764 O O . PHE A 1 103 ? -1.069 -6.891 10.865 1.00 96.31 103 PHE A O 1
ATOM 771 N N . VAL A 1 104 ? -2.664 -5.333 11.056 1.00 97.38 104 VAL A N 1
ATOM 772 C CA . VAL A 1 104 ? -3.341 -5.631 9.786 1.00 97.38 104 VAL A CA 1
ATOM 773 C C . VAL A 1 104 ? -2.923 -4.615 8.725 1.00 97.38 104 VAL A C 1
ATOM 775 O O . VAL A 1 104 ? -2.551 -4.983 7.615 1.00 97.38 104 VAL A O 1
ATOM 778 N N . LEU A 1 105 ? -2.951 -3.328 9.072 1.00 97.00 105 LEU A N 1
ATOM 779 C CA . LEU A 1 105 ? -2.711 -2.242 8.125 1.00 97.00 105 LEU A CA 1
ATOM 780 C C . LEU A 1 105 ? -1.250 -2.162 7.669 1.00 97.00 105 LEU A C 1
ATOM 782 O O . LEU A 1 105 ? -1.011 -1.936 6.485 1.00 97.00 105 LEU A O 1
ATOM 786 N N . LEU A 1 106 ? -0.279 -2.367 8.568 1.00 97.88 106 LEU A N 1
ATOM 787 C CA . LEU A 1 106 ? 1.143 -2.277 8.219 1.00 97.88 106 LEU A CA 1
ATOM 788 C C . LEU A 1 106 ? 1.572 -3.369 7.226 1.00 97.88 106 LEU A C 1
ATOM 790 O O . LEU A 1 106 ? 2.162 -3.006 6.209 1.00 97.88 106 LEU A O 1
ATOM 794 N N . PRO A 1 107 ? 1.256 -4.668 7.425 1.00 98.25 107 PRO A N 1
ATOM 795 C CA . PRO A 1 107 ? 1.610 -5.684 6.436 1.00 98.25 107 PRO A CA 1
ATOM 796 C C . PRO A 1 107 ? 0.904 -5.488 5.091 1.00 98.25 107 PRO A C 1
ATOM 798 O O . PRO A 1 107 ? 1.523 -5.707 4.055 1.00 98.25 107 PRO A O 1
ATOM 801 N N . LEU A 1 108 ? -0.356 -5.032 5.078 1.00 98.31 108 LEU A N 1
ATOM 802 C CA . LEU A 1 108 ? -1.068 -4.741 3.826 1.00 98.31 108 LEU A CA 1
ATOM 803 C C . LEU A 1 108 ? -0.458 -3.551 3.076 1.00 98.31 108 LEU A C 1
ATOM 805 O O . LEU A 1 108 ? -0.270 -3.625 1.863 1.00 98.31 108 LEU A O 1
ATOM 809 N N . ALA A 1 109 ? -0.106 -2.474 3.783 1.00 98.38 109 ALA A N 1
ATOM 810 C CA . ALA A 1 109 ? 0.602 -1.345 3.188 1.00 98.38 109 ALA A CA 1
ATOM 811 C C . ALA A 1 109 ? 1.982 -1.773 2.659 1.00 98.38 109 ALA A C 1
ATOM 813 O O . ALA A 1 109 ? 2.346 -1.411 1.543 1.00 98.38 109 ALA A O 1
ATOM 814 N N . ALA A 1 110 ? 2.717 -2.600 3.410 1.00 98.50 110 ALA A N 1
ATOM 815 C CA . ALA A 1 110 ? 3.989 -3.165 2.966 1.00 98.50 110 ALA A CA 1
ATOM 816 C C . ALA A 1 110 ? 3.823 -4.038 1.709 1.00 98.50 110 ALA A C 1
ATOM 818 O O . ALA A 1 110 ? 4.580 -3.874 0.758 1.00 98.50 110 ALA A O 1
ATOM 819 N N . ALA A 1 111 ? 2.804 -4.900 1.648 1.00 98.56 111 ALA A N 1
ATOM 820 C CA . ALA A 1 111 ? 2.501 -5.688 0.453 1.00 98.56 111 ALA A CA 1
ATOM 821 C C . ALA A 1 111 ? 2.175 -4.793 -0.758 1.00 98.56 111 ALA A C 1
ATOM 823 O O . ALA A 1 111 ? 2.667 -5.042 -1.857 1.00 98.56 111 ALA A O 1
ATOM 824 N N . GLY A 1 112 ? 1.418 -3.708 -0.554 1.00 98.25 112 GLY A N 1
ATOM 825 C CA . GLY A 1 112 ? 1.182 -2.691 -1.581 1.00 98.25 112 GLY A CA 1
ATOM 826 C C . GLY A 1 112 ? 2.476 -2.017 -2.050 1.00 98.25 112 GLY A C 1
ATOM 827 O O . GLY A 1 112 ? 2.704 -1.884 -3.251 1.00 98.25 112 GLY A O 1
ATOM 828 N N . ALA A 1 113 ? 3.369 -1.653 -1.128 1.00 98.50 113 ALA A N 1
ATOM 829 C CA . ALA A 1 113 ? 4.675 -1.090 -1.467 1.00 98.50 113 ALA A CA 1
ATOM 830 C C . ALA A 1 113 ? 5.513 -2.063 -2.314 1.00 98.50 113 ALA A C 1
ATOM 832 O O . ALA A 1 113 ? 6.055 -1.667 -3.347 1.00 98.50 113 ALA A O 1
ATOM 833 N N . LEU A 1 114 ? 5.559 -3.344 -1.927 1.00 98.25 114 LEU A N 1
ATOM 834 C CA . LEU A 1 114 ? 6.233 -4.392 -2.697 1.00 98.25 114 LEU A CA 1
ATOM 835 C C . LEU A 1 114 ? 5.620 -4.568 -4.089 1.00 98.25 114 LEU A C 1
ATOM 837 O O . LEU A 1 114 ? 6.363 -4.762 -5.044 1.00 98.25 114 LEU A O 1
ATOM 841 N N . ALA A 1 115 ? 4.298 -4.457 -4.229 1.00 97.75 115 ALA A N 1
ATOM 842 C CA . ALA A 1 115 ? 3.635 -4.523 -5.530 1.00 97.75 115 ALA A CA 1
ATOM 843 C C . ALA A 1 115 ? 4.015 -3.335 -6.433 1.00 97.75 115 ALA A C 1
ATOM 845 O O . ALA A 1 115 ? 4.359 -3.535 -7.598 1.00 97.75 115 ALA A O 1
ATOM 846 N N . GLY A 1 116 ? 4.013 -2.110 -5.895 1.00 97.12 116 GLY A N 1
ATOM 847 C CA . GLY A 1 116 ? 4.421 -0.907 -6.631 1.00 97.12 116 GLY A CA 1
ATOM 848 C C . GLY A 1 116 ? 5.880 -0.960 -7.093 1.00 97.12 116 GLY A C 1
ATOM 849 O O . GLY A 1 116 ? 6.179 -0.674 -8.254 1.00 97.12 116 GLY A O 1
ATOM 850 N N . PHE A 1 117 ? 6.780 -1.390 -6.204 1.00 97.75 117 PHE A N 1
ATOM 851 C CA . PHE A 1 117 ? 8.191 -1.622 -6.521 1.00 97.75 117 PHE A CA 1
ATOM 852 C C . PHE A 1 117 ? 8.367 -2.756 -7.542 1.00 97.75 117 PHE A C 1
ATOM 854 O O . PHE A 1 117 ? 9.024 -2.578 -8.567 1.00 97.75 117 PHE A O 1
ATOM 861 N N . GLY A 1 118 ? 7.741 -3.907 -7.290 1.00 96.56 118 GLY A N 1
ATOM 862 C CA . GLY A 1 118 ? 7.832 -5.096 -8.130 1.00 96.56 118 GLY A CA 1
ATOM 863 C C . GLY A 1 118 ? 7.379 -4.821 -9.559 1.00 96.56 118 GLY A C 1
ATOM 864 O O . GLY A 1 118 ? 8.078 -5.211 -10.491 1.00 96.56 118 GLY A O 1
ATOM 865 N N . HIS A 1 119 ? 6.289 -4.065 -9.738 1.00 96.19 119 HIS A N 1
ATOM 866 C CA . HIS A 1 119 ? 5.840 -3.628 -11.058 1.00 96.19 119 HIS A CA 1
ATOM 867 C C . HIS A 1 119 ? 6.955 -2.901 -11.820 1.00 96.19 119 HIS A C 1
ATOM 869 O O . HIS A 1 119 ? 7.205 -3.218 -12.978 1.00 96.19 119 HIS A O 1
ATOM 875 N N . ARG A 1 120 ? 7.648 -1.937 -11.199 1.00 94.50 120 ARG A N 1
ATOM 876 C CA . ARG A 1 120 ? 8.722 -1.190 -11.875 1.00 94.50 120 ARG A CA 1
ATOM 877 C C . ARG A 1 120 ? 9.862 -2.090 -12.321 1.00 94.50 120 ARG A C 1
ATOM 879 O O . ARG A 1 120 ? 10.329 -1.942 -13.445 1.00 94.50 120 ARG A O 1
ATOM 886 N N . VAL A 1 121 ? 10.250 -3.040 -11.477 1.00 94.31 121 VAL A N 1
ATOM 887 C CA . VAL A 1 121 ? 11.335 -3.984 -11.764 1.00 94.31 121 VAL A CA 1
ATOM 888 C C . VAL A 1 121 ? 10.970 -4.942 -12.900 1.00 94.31 121 VAL A C 1
ATOM 890 O O . VAL A 1 121 ? 11.776 -5.152 -13.805 1.00 94.31 121 VAL A O 1
ATOM 893 N N . VAL A 1 122 ? 9.756 -5.502 -12.911 1.00 94.19 122 VAL A N 1
ATOM 894 C CA . VAL A 1 122 ? 9.358 -6.449 -13.971 1.00 94.19 122 VAL A CA 1
ATOM 895 C C . VAL A 1 122 ? 9.132 -5.762 -15.325 1.00 94.19 122 VAL A C 1
ATOM 897 O O . VAL A 1 122 ? 9.291 -6.394 -16.369 1.00 94.19 122 VAL A O 1
ATOM 900 N N . THR A 1 123 ? 8.810 -4.463 -15.318 1.00 92.19 123 THR A N 1
ATOM 901 C CA . THR A 1 123 ? 8.696 -3.635 -16.533 1.00 92.19 123 THR A CA 1
ATOM 902 C C . THR A 1 123 ? 9.997 -2.933 -16.925 1.00 92.19 123 THR A C 1
ATOM 904 O O . THR A 1 123 ? 10.010 -2.186 -17.905 1.00 92.19 123 THR A O 1
ATOM 907 N N . ALA A 1 124 ? 11.072 -3.115 -16.152 1.00 90.19 124 ALA A N 1
ATOM 908 C CA . ALA A 1 124 ? 12.347 -2.473 -16.428 1.00 90.19 124 ALA A CA 1
ATOM 909 C C . ALA A 1 124 ? 12.915 -2.955 -17.769 1.00 90.19 124 ALA A C 1
ATOM 911 O O . ALA A 1 124 ? 12.833 -4.144 -18.085 1.00 90.19 124 ALA A O 1
ATOM 912 N N . GLY A 1 125 ? 13.472 -2.026 -18.548 1.00 86.50 125 GLY A N 1
ATOM 913 C CA . GLY A 1 125 ? 14.160 -2.337 -19.795 1.00 86.50 125 GLY A CA 1
ATOM 914 C C . GLY A 1 125 ? 15.611 -2.713 -19.519 1.00 86.50 125 GLY A C 1
ATOM 915 O O . GLY A 1 125 ? 16.368 -1.889 -19.007 1.00 86.50 125 GLY A O 1
ATOM 916 N N . VAL A 1 126 ? 16.000 -3.941 -19.853 1.00 85.06 126 VAL A N 1
ATOM 917 C CA . VAL A 1 126 ? 17.370 -4.449 -19.678 1.00 85.06 126 VAL A CA 1
ATOM 918 C C . VAL A 1 126 ? 17.885 -5.070 -20.981 1.00 85.06 126 VAL A C 1
ATOM 920 O O . VAL A 1 126 ? 17.099 -5.324 -21.889 1.00 85.06 126 VAL A O 1
ATOM 923 N N . ILE A 1 127 ? 19.196 -5.315 -21.082 1.00 81.50 127 ILE A N 1
ATOM 924 C CA . ILE A 1 127 ? 19.749 -6.186 -22.132 1.00 81.50 127 ILE A CA 1
ATOM 925 C C . ILE A 1 127 ? 19.746 -7.622 -21.611 1.00 81.50 127 ILE A C 1
ATOM 927 O O . ILE A 1 127 ? 20.342 -7.897 -20.564 1.00 81.50 127 ILE A O 1
ATOM 931 N N . GLY A 1 128 ? 19.134 -8.543 -22.350 1.00 80.12 128 GLY A N 1
ATOM 932 C CA . GLY A 1 128 ? 19.079 -9.954 -21.999 1.00 80.12 128 GLY A CA 1
ATOM 933 C C . GLY A 1 128 ? 18.017 -10.266 -20.942 1.00 80.12 128 GLY A C 1
ATOM 934 O O . GLY A 1 128 ? 16.981 -9.618 -20.827 1.00 80.12 128 GLY A O 1
ATOM 935 N N . ALA A 1 129 ? 18.249 -11.304 -20.137 1.00 82.50 129 ALA A N 1
ATOM 936 C CA . ALA A 1 129 ? 17.249 -11.763 -19.177 1.00 82.50 129 ALA A CA 1
ATOM 937 C C . ALA A 1 129 ? 17.067 -10.781 -18.003 1.00 82.50 129 ALA A C 1
ATOM 939 O O . ALA A 1 129 ? 18.020 -10.454 -17.293 1.00 82.50 129 ALA A O 1
ATOM 940 N N . ASN A 1 130 ? 15.819 -10.387 -17.718 1.00 87.69 130 ASN A N 1
ATOM 941 C CA . ASN A 1 130 ? 15.479 -9.578 -16.544 1.00 87.69 130 ASN A CA 1
ATOM 942 C C . ASN A 1 130 ? 15.573 -10.402 -15.241 1.00 87.69 130 ASN A C 1
ATOM 944 O O . ASN A 1 130 ? 14.569 -10.874 -14.699 1.00 87.69 130 ASN A O 1
ATOM 948 N N . ILE A 1 131 ? 16.798 -10.554 -14.720 1.00 90.44 131 ILE A N 1
ATOM 949 C CA . ILE A 1 131 ? 17.088 -11.232 -13.440 1.00 90.44 131 ILE A CA 1
ATOM 950 C C . ILE A 1 131 ? 16.312 -10.575 -12.290 1.00 90.44 131 ILE A C 1
ATOM 952 O O . ILE A 1 131 ? 15.798 -11.271 -11.414 1.00 90.44 131 ILE A O 1
ATOM 956 N N . GLY A 1 132 ? 16.173 -9.245 -12.314 1.00 90.56 132 GLY A N 1
ATOM 957 C CA . GLY A 1 132 ? 15.386 -8.503 -11.329 1.00 90.56 132 GLY A CA 1
ATOM 958 C C . GLY A 1 132 ? 13.925 -8.952 -11.303 1.00 90.56 132 GLY A C 1
ATOM 959 O O . GLY A 1 132 ? 13.378 -9.213 -10.233 1.00 90.56 132 GLY A O 1
ATOM 960 N N . GLY A 1 133 ? 13.312 -9.128 -12.473 1.00 91.56 133 GLY A N 1
ATOM 961 C CA . GLY A 1 133 ? 11.961 -9.664 -12.615 1.00 91.56 133 GLY A CA 1
ATOM 962 C C . GLY A 1 133 ? 11.846 -11.089 -12.074 1.00 91.56 133 GLY A C 1
ATOM 963 O O . GLY A 1 133 ? 10.907 -11.395 -11.339 1.00 91.56 133 GLY A O 1
ATOM 964 N N . GLY A 1 134 ? 12.852 -11.931 -12.332 1.00 93.38 134 GLY A N 1
ATOM 965 C CA . GLY A 1 134 ? 12.959 -13.259 -11.720 1.00 93.38 134 GLY A CA 1
ATOM 966 C C . GLY A 1 134 ? 12.981 -13.206 -10.186 1.00 93.38 134 GLY A C 1
ATOM 967 O O . GLY A 1 134 ? 12.224 -13.923 -9.534 1.00 93.38 134 GLY A O 1
ATOM 968 N N . MET A 1 135 ? 13.773 -12.306 -9.596 1.00 95.06 135 MET A N 1
ATOM 969 C CA . MET A 1 135 ? 13.833 -12.114 -8.138 1.00 95.06 135 MET A CA 1
ATOM 970 C C . MET A 1 135 ? 12.517 -11.588 -7.554 1.00 95.06 135 MET A C 1
ATOM 972 O O . MET A 1 135 ? 12.121 -11.999 -6.459 1.00 95.06 135 MET A O 1
ATOM 976 N N . VAL A 1 136 ? 11.798 -10.729 -8.285 1.00 96.38 136 VAL A N 1
ATOM 977 C CA . VAL A 1 136 ? 10.453 -10.291 -7.884 1.00 96.38 136 VAL A CA 1
ATOM 978 C C . VAL A 1 136 ? 9.510 -11.486 -7.762 1.00 96.38 136 VAL A C 1
ATOM 980 O O . VAL A 1 136 ? 8.796 -11.596 -6.765 1.00 96.38 136 VAL A O 1
ATOM 983 N N . MET A 1 137 ? 9.545 -12.406 -8.725 1.00 95.75 137 MET A N 1
ATOM 984 C CA . MET A 1 137 ? 8.684 -13.592 -8.715 1.00 95.75 137 MET A CA 1
ATOM 985 C C . MET A 1 137 ? 9.081 -14.609 -7.644 1.00 95.75 137 MET A C 1
ATOM 987 O O . MET A 1 137 ? 8.210 -15.167 -6.980 1.00 95.75 137 MET A O 1
ATOM 991 N N . LEU A 1 138 ? 10.381 -14.847 -7.461 1.00 97.31 138 LEU A N 1
ATOM 992 C CA . LEU A 1 138 ? 10.880 -15.876 -6.544 1.00 97.31 138 LEU A CA 1
ATOM 993 C C . LEU A 1 138 ? 10.866 -15.445 -5.075 1.00 97.31 138 LEU A C 1
ATOM 995 O O . LEU A 1 138 ? 10.738 -16.298 -4.200 1.00 97.31 138 LEU A O 1
ATOM 999 N N . VAL A 1 139 ? 11.007 -14.148 -4.789 1.00 97.25 139 VAL A N 1
ATOM 1000 C CA . VAL A 1 139 ? 11.150 -13.643 -3.413 1.00 97.25 139 VAL A CA 1
ATOM 1001 C C . VAL A 1 139 ? 10.026 -12.683 -3.058 1.00 97.25 139 VAL A C 1
ATOM 1003 O O . VAL A 1 139 ? 9.302 -12.896 -2.085 1.00 97.25 139 VAL A O 1
ATOM 1006 N N . LEU A 1 140 ? 9.862 -11.622 -3.845 1.00 95.88 140 LEU A N 1
ATOM 1007 C CA . LEU A 1 140 ? 8.994 -10.508 -3.473 1.00 95.88 140 LEU A CA 1
ATOM 1008 C C . LEU A 1 140 ? 7.514 -10.908 -3.458 1.00 95.88 140 LEU A C 1
ATOM 1010 O O . LEU A 1 140 ? 6.789 -10.539 -2.535 1.00 95.88 140 LEU A O 1
ATOM 1014 N N . LEU A 1 141 ? 7.083 -11.697 -4.444 1.00 97.06 141 LEU A N 1
ATOM 1015 C CA . LEU A 1 141 ? 5.715 -12.194 -4.544 1.00 97.06 141 LEU A CA 1
ATOM 1016 C C . LEU A 1 141 ? 5.357 -13.138 -3.376 1.00 97.06 141 LEU A C 1
ATOM 1018 O O . LEU A 1 141 ? 4.363 -12.860 -2.704 1.00 97.06 141 LEU A O 1
ATOM 1022 N N . PRO A 1 142 ? 6.146 -14.182 -3.042 1.00 98.19 142 PRO A N 1
ATOM 1023 C CA . PRO A 1 142 ? 5.905 -14.986 -1.843 1.00 98.19 142 PRO A CA 1
ATOM 1024 C C . PRO A 1 142 ? 5.840 -14.162 -0.556 1.00 98.19 142 PRO A C 1
ATOM 1026 O O . PRO A 1 142 ? 4.931 -14.360 0.250 1.00 98.19 142 PRO A O 1
ATOM 1029 N N . VAL A 1 143 ? 6.752 -13.199 -0.376 1.00 98.44 143 VAL A N 1
ATOM 1030 C CA . VAL A 1 143 ? 6.740 -12.307 0.794 1.00 98.44 143 VAL A CA 1
ATOM 1031 C C . VAL A 1 143 ? 5.452 -11.482 0.841 1.00 98.44 143 VAL A C 1
ATOM 1033 O O . VAL A 1 143 ? 4.805 -11.429 1.888 1.00 98.44 143 VAL A O 1
ATOM 1036 N N . ALA A 1 144 ? 5.026 -10.890 -0.277 1.00 97.81 144 ALA A N 1
ATOM 1037 C CA . ALA A 1 144 ? 3.768 -10.149 -0.352 1.00 97.81 144 ALA A CA 1
ATOM 1038 C C . ALA A 1 144 ? 2.555 -11.041 -0.027 1.00 97.81 144 ALA A C 1
ATOM 1040 O O . ALA A 1 144 ? 1.694 -10.640 0.758 1.00 97.81 144 ALA A O 1
ATOM 1041 N N . CYS A 1 145 ? 2.514 -12.271 -0.548 1.00 98.25 145 CYS 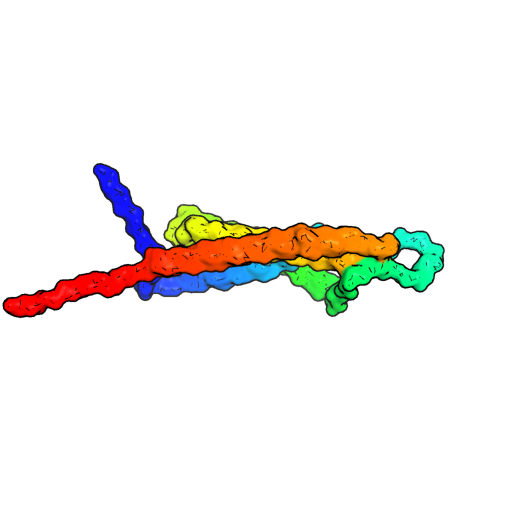A N 1
ATOM 1042 C CA . CYS A 1 145 ? 1.466 -13.245 -0.233 1.00 98.25 145 CYS A CA 1
ATOM 1043 C C . CYS A 1 145 ? 1.418 -13.582 1.263 1.00 98.25 145 CYS A C 1
ATOM 1045 O O . CYS A 1 145 ? 0.334 -13.614 1.848 1.00 98.25 145 CYS A O 1
ATOM 1047 N N . LEU A 1 146 ? 2.574 -13.786 1.903 1.00 98.56 146 LEU A N 1
ATOM 1048 C CA . LEU A 1 146 ? 2.658 -14.053 3.341 1.00 98.56 146 LEU A CA 1
ATOM 1049 C C . LEU A 1 146 ? 2.191 -12.855 4.179 1.00 98.56 146 LEU A C 1
ATOM 1051 O O . LEU A 1 146 ? 1.462 -13.043 5.154 1.00 98.56 146 LEU A O 1
ATOM 1055 N N . LEU A 1 147 ? 2.551 -11.629 3.785 1.00 98.38 147 LEU A N 1
ATOM 1056 C CA . LEU A 1 147 ? 2.086 -10.404 4.445 1.00 98.38 147 LEU A CA 1
ATOM 1057 C C . LEU A 1 147 ? 0.560 -10.269 4.365 1.00 98.38 147 LEU A C 1
ATOM 1059 O O . LEU A 1 147 ? -0.086 -9.990 5.378 1.00 98.38 147 LEU A O 1
ATOM 1063 N N . VAL A 1 148 ? -0.023 -10.515 3.188 1.00 98.31 148 VAL A N 1
ATOM 1064 C CA . VAL A 1 148 ? -1.479 -10.484 2.991 1.00 98.31 148 VAL A CA 1
ATOM 1065 C C . VAL A 1 148 ? -2.159 -11.583 3.807 1.00 98.31 148 VAL A C 1
ATOM 1067 O O . VAL A 1 148 ? -3.087 -11.293 4.560 1.00 98.31 148 VAL A O 1
ATOM 1070 N N . ALA A 1 149 ? -1.682 -12.826 3.729 1.00 98.38 149 ALA A N 1
ATOM 1071 C CA . ALA A 1 149 ? -2.252 -13.943 4.481 1.00 98.38 149 ALA A CA 1
ATOM 1072 C C . ALA A 1 149 ? -2.191 -13.706 6.000 1.00 98.38 149 ALA A C 1
ATOM 1074 O O . ALA A 1 149 ? -3.181 -13.920 6.708 1.00 98.38 149 ALA A O 1
ATOM 1075 N N . GLY A 1 150 ? -1.061 -13.202 6.504 1.00 98.06 150 GLY A N 1
ATOM 1076 C CA . GLY A 1 150 ? -0.886 -12.844 7.911 1.00 98.06 150 GLY A CA 1
ATOM 1077 C C . GLY A 1 150 ? -1.816 -11.712 8.354 1.00 98.06 150 GLY A C 1
ATOM 1078 O O . GLY A 1 150 ? -2.444 -11.809 9.414 1.00 98.06 150 GLY A O 1
ATOM 1079 N N . ALA A 1 151 ? -1.979 -10.674 7.528 1.00 96.94 151 ALA A N 1
ATOM 1080 C CA . ALA A 1 151 ? -2.904 -9.578 7.806 1.00 96.94 151 ALA A CA 1
ATOM 1081 C C . ALA A 1 151 ? -4.362 -10.045 7.842 1.00 96.94 151 ALA A C 1
ATOM 1083 O O . ALA A 1 151 ? -5.089 -9.703 8.775 1.00 96.94 151 ALA A O 1
ATOM 1084 N N . LEU A 1 152 ? -4.784 -10.85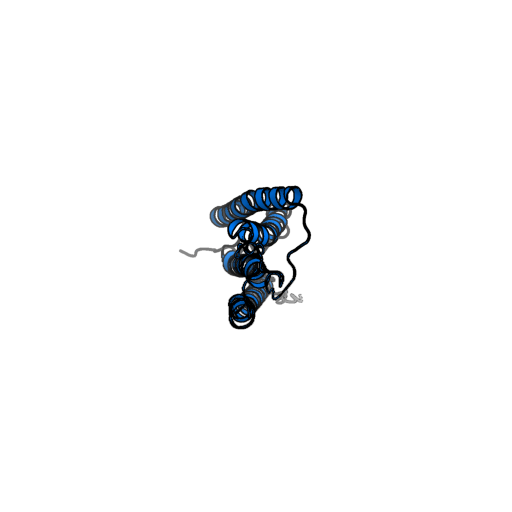8 6.869 1.00 97.38 152 LEU A N 1
ATOM 1085 C CA . LEU A 1 152 ? -6.139 -11.412 6.809 1.00 97.38 152 LEU A CA 1
ATOM 1086 C C . LEU A 1 152 ? -6.424 -12.332 7.998 1.00 97.38 152 LEU A C 1
ATOM 1088 O O . LEU A 1 152 ? -7.482 -12.229 8.618 1.00 97.38 152 LEU A O 1
ATOM 1092 N N . THR A 1 153 ? -5.459 -13.175 8.369 1.00 97.56 153 THR A N 1
ATOM 1093 C CA . THR A 1 153 ? -5.559 -14.041 9.552 1.00 97.56 153 THR A CA 1
ATOM 1094 C C . THR A 1 153 ? -5.699 -13.205 10.823 1.00 97.56 153 THR A C 1
ATOM 1096 O O . THR A 1 153 ? -6.583 -13.453 11.643 1.00 97.56 153 THR A O 1
ATOM 1099 N N . THR A 1 154 ? -4.878 -12.165 10.969 1.00 94.44 154 THR A N 1
ATOM 1100 C CA . THR A 1 154 ? -4.937 -11.250 12.118 1.00 94.44 154 THR A CA 1
ATOM 1101 C C . THR A 1 154 ? -6.276 -10.518 12.176 1.00 94.44 154 THR A C 1
ATOM 1103 O O . THR A 1 154 ? -6.900 -10.469 13.236 1.00 94.44 154 THR A O 1
ATOM 1106 N N . ALA A 1 155 ? -6.761 -10.009 11.043 1.00 93.81 155 ALA A N 1
ATOM 1107 C CA . ALA A 1 155 ? -8.063 -9.359 10.947 1.00 93.81 155 ALA A CA 1
ATOM 1108 C C . ALA A 1 155 ? -9.194 -10.313 11.354 1.00 93.81 155 ALA A C 1
ATOM 1110 O O . ALA A 1 155 ? -10.028 -9.950 12.182 1.00 93.81 155 ALA A O 1
ATOM 1111 N N . ALA A 1 156 ? -9.187 -11.550 10.849 1.00 94.44 156 ALA A N 1
ATOM 1112 C CA . ALA A 1 156 ? -10.165 -12.569 11.219 1.00 94.44 156 ALA A CA 1
ATOM 1113 C C . ALA A 1 156 ? -10.140 -12.856 12.729 1.00 94.44 156 ALA A C 1
ATOM 1115 O O . ALA A 1 156 ? -11.187 -12.848 13.374 1.00 94.44 156 ALA A O 1
ATOM 1116 N N . VAL A 1 157 ? -8.956 -13.028 13.326 1.00 94.44 157 VAL A N 1
ATOM 1117 C CA . VAL A 1 157 ? -8.811 -13.250 14.775 1.00 94.44 157 VAL A CA 1
ATOM 1118 C C . VAL A 1 157 ? -9.342 -12.065 15.586 1.00 94.44 157 VAL A C 1
ATOM 1120 O O . VAL A 1 157 ? -10.040 -12.275 16.581 1.00 94.44 157 VAL A O 1
ATOM 1123 N N . LEU A 1 158 ? -9.042 -10.828 15.183 1.00 90.94 158 LEU A N 1
ATOM 1124 C CA . LEU A 1 158 ? -9.533 -9.626 15.868 1.00 90.94 158 LEU A CA 1
ATOM 1125 C C . LEU A 1 158 ? -11.056 -9.501 15.775 1.00 90.94 158 LEU A C 1
ATOM 1127 O O . LEU A 1 158 ? -11.705 -9.210 16.780 1.00 90.94 158 LEU A O 1
ATOM 1131 N N . LEU A 1 159 ? -11.627 -9.775 14.601 1.00 90.81 159 LEU A N 1
ATOM 1132 C CA . LEU A 1 159 ? -13.073 -9.763 14.390 1.00 90.81 159 LEU A CA 1
ATOM 1133 C C . LEU A 1 159 ? -13.766 -10.839 15.232 1.00 90.81 159 LEU A C 1
ATOM 1135 O O . LEU A 1 159 ? -14.725 -10.533 15.937 1.00 90.81 159 LEU A O 1
ATOM 1139 N N . LEU A 1 160 ? -13.246 -12.069 15.235 1.00 90.94 160 LEU A N 1
ATOM 1140 C CA . LEU A 1 160 ? -13.810 -13.182 16.004 1.00 90.94 160 LEU A CA 1
ATOM 1141 C C . LEU A 1 160 ? -13.732 -12.948 17.519 1.00 90.94 160 LEU A C 1
ATOM 1143 O O . LEU A 1 160 ? -14.685 -13.249 18.233 1.00 90.94 160 LEU A O 1
ATOM 1147 N N . ARG A 1 161 ? -12.629 -12.375 18.019 1.00 87.31 161 ARG A N 1
ATOM 1148 C CA . ARG A 1 161 ? -12.472 -12.028 19.446 1.00 87.31 161 ARG A CA 1
ATOM 1149 C C . ARG A 1 161 ? -13.302 -10.813 19.868 1.00 87.31 161 ARG A C 1
ATOM 1151 O O . ARG A 1 161 ? -13.574 -10.657 21.054 1.00 87.31 161 ARG A O 1
ATOM 1158 N N . GLY A 1 162 ? -13.680 -9.955 18.920 1.00 73.50 162 GLY A N 1
ATOM 1159 C CA . GLY A 1 162 ? -14.527 -8.784 19.149 1.00 73.50 162 GLY A CA 1
ATOM 1160 C C . GLY A 1 162 ? -16.030 -9.081 19.167 1.00 73.50 162 GLY A C 1
ATOM 1161 O O . GLY A 1 162 ? -16.801 -8.222 19.596 1.00 73.50 162 GLY A O 1
ATOM 1162 N N . LEU A 1 163 ? -16.466 -10.269 18.727 1.00 64.19 163 LEU A N 1
ATOM 1163 C CA . LEU A 1 163 ? -17.873 -10.656 18.791 1.00 64.19 163 LEU A CA 1
ATOM 1164 C C . LEU A 1 163 ? -18.268 -10.930 20.253 1.00 64.19 163 LEU A C 1
ATOM 1166 O O . LEU A 1 163 ? -17.672 -11.802 20.892 1.00 64.19 163 LEU A O 1
ATOM 1170 N N . PRO A 1 164 ? -19.277 -10.230 20.812 1.00 56.62 164 PRO A N 1
ATOM 1171 C CA . PRO A 1 164 ? -19.775 -10.547 22.140 1.00 56.62 164 PRO A CA 1
ATOM 1172 C C . PRO A 1 164 ? -20.253 -11.998 22.142 1.00 56.62 164 PRO A C 1
ATOM 1174 O O . PRO A 1 164 ? -21.142 -12.377 21.377 1.00 56.62 164 PRO A O 1
ATOM 1177 N N . SER A 1 165 ? -19.640 -12.817 22.999 1.00 55.25 165 SER A N 1
ATOM 1178 C CA . SER A 1 165 ? -20.064 -14.195 23.210 1.00 55.25 165 SER A CA 1
ATOM 1179 C C . SER A 1 165 ? -21.543 -14.179 23.575 1.00 55.25 165 SER A C 1
ATOM 1181 O O . SER A 1 165 ? -21.919 -13.722 24.652 1.00 55.25 165 SER A O 1
ATOM 1183 N N . ARG A 1 166 ? -22.386 -14.687 22.674 1.00 60.50 166 ARG A N 1
ATOM 1184 C CA . ARG A 1 166 ? -23.830 -14.909 22.852 1.00 60.50 166 ARG A CA 1
ATOM 1185 C C . ARG A 1 166 ? -24.093 -16.016 23.894 1.00 60.50 166 ARG A C 1
ATOM 1187 O O . ARG A 1 166 ? -24.951 -16.871 23.704 1.00 60.50 166 ARG A O 1
ATOM 1194 N N . ARG A 1 167 ? -23.317 -16.064 24.983 1.00 60.31 167 ARG A N 1
ATOM 1195 C CA . ARG A 1 167 ? -23.464 -17.042 26.059 1.00 60.31 167 ARG A CA 1
ATOM 1196 C C . ARG A 1 167 ? -24.621 -16.616 26.953 1.00 60.31 167 ARG A C 1
ATOM 1198 O O . ARG A 1 167 ? -24.480 -15.768 27.825 1.00 60.31 167 ARG A O 1
ATOM 1205 N N . SER A 1 168 ? -25.761 -17.237 26.650 1.00 54.91 168 SER A N 1
ATOM 1206 C CA . SER A 1 168 ? -26.770 -17.716 27.597 1.00 54.91 168 SER A CA 1
ATOM 1207 C C . SER A 1 168 ? -27.224 -16.702 28.644 1.00 54.91 168 SER A C 1
ATOM 1209 O O . SER A 1 168 ? -26.727 -16.671 29.767 1.00 54.91 168 SER A O 1
ATOM 1211 N N . ARG A 1 169 ? -28.284 -15.957 28.293 1.00 62.59 169 ARG A N 1
ATOM 1212 C CA . ARG A 1 169 ? -29.291 -15.548 29.282 1.00 62.59 169 ARG A CA 1
ATOM 1213 C C . ARG A 1 169 ? -29.643 -16.803 30.098 1.00 62.59 169 ARG A C 1
ATOM 1215 O O . ARG A 1 169 ? -30.096 -17.770 29.484 1.00 62.59 169 ARG A O 1
ATOM 1222 N N . PRO A 1 170 ? -29.436 -16.824 31.425 1.00 62.34 170 PRO A N 1
ATOM 1223 C CA . PRO A 1 170 ? -30.025 -17.870 32.235 1.00 62.34 170 PRO A CA 1
ATOM 1224 C C . PRO A 1 170 ? -31.535 -17.779 32.029 1.00 62.34 170 PRO A C 1
ATOM 1226 O O . PRO A 1 170 ? -32.120 -16.704 32.197 1.00 62.34 170 PRO A O 1
ATOM 1229 N N . LEU A 1 171 ? -32.147 -18.885 31.611 1.00 66.00 171 LEU A N 1
ATOM 1230 C CA . LEU A 1 171 ? -33.587 -19.070 31.703 1.00 66.00 171 LEU A CA 1
ATOM 1231 C C . LEU A 1 171 ? -33.930 -18.982 33.194 1.00 66.00 171 LEU A C 1
ATOM 1233 O O . LEU A 1 171 ? -33.820 -19.963 33.921 1.00 66.00 171 LEU A O 1
ATOM 1237 N N . ARG A 1 172 ? -34.270 -17.782 33.676 1.00 65.75 172 ARG A N 1
ATOM 1238 C CA . ARG A 1 172 ? -34.990 -17.635 34.939 1.00 65.75 172 ARG A CA 1
ATOM 1239 C C . ARG A 1 172 ? -36.408 -18.124 34.672 1.00 65.75 172 ARG A C 1
ATOM 1241 O O . ARG A 1 172 ? -37.229 -17.372 34.155 1.00 65.75 172 ARG A O 1
ATOM 1248 N N . GLY A 1 173 ? -36.625 -19.410 34.926 1.00 73.31 173 GLY A N 1
ATOM 1249 C CA . GLY A 1 173 ? -37.951 -19.924 35.242 1.00 73.31 173 GLY A CA 1
ATOM 1250 C C . GLY A 1 173 ? -38.336 -19.515 36.672 1.00 73.31 173 GLY A C 1
ATOM 1251 O O . GLY A 1 173 ? -37.422 -19.281 37.468 1.00 73.31 173 GLY A O 1
ATOM 1252 N N . PRO A 1 174 ? -39.643 -19.350 36.936 1.00 65.62 174 PRO A N 1
ATOM 1253 C CA . PRO A 1 174 ? -40.213 -18.748 38.145 1.00 65.62 174 PRO A CA 1
ATOM 1254 C C . PRO A 1 174 ? -39.957 -19.540 39.430 1.00 65.62 174 PRO A C 1
ATOM 1256 O O . PRO A 1 174 ? -39.844 -20.783 39.351 1.00 65.62 174 PRO A O 1
#

Secondary structure (DSSP, 8-state):
-----------TT-HHHHTTHHHHHHHHHHHHHHHHHHHH---------TT-TT--B-SSPPP---HHHHHHHHHHHHHHHHHHHHHHHHHHHTTSS-GGGHHHHHHHHHHHHHHHHHHHHHT--BSS--HHHHHIIIIIHHHHHHHHHHHHHHHHHHHHHHS-----------

pLDDT: mean 84.87, std 17.35, range [39.69, 98.62]